Protein AF-A0A7V2Y9H9-F1 (afdb_monomer_lite)

Structure (mmCIF, N/CA/C/O backbone):
data_AF-A0A7V2Y9H9-F1
#
_entry.id   AF-A0A7V2Y9H9-F1
#
loop_
_atom_site.group_PDB
_atom_site.id
_atom_site.type_symbol
_atom_site.label_atom_id
_atom_site.label_alt_id
_atom_site.label_comp_id
_atom_site.label_asym_id
_atom_site.label_entity_id
_atom_site.label_seq_id
_atom_site.pdbx_PDB_ins_code
_atom_site.Cartn_x
_atom_site.Cartn_y
_atom_site.Cartn_z
_atom_site.occupancy
_atom_site.B_iso_or_equiv
_atom_site.auth_seq_id
_atom_site.auth_comp_id
_atom_site.auth_asym_id
_atom_site.auth_atom_id
_atom_site.pdbx_PDB_model_num
ATOM 1 N N . MET A 1 1 ? 0.801 -15.517 7.740 1.00 45.47 1 MET A N 1
ATOM 2 C CA . MET A 1 1 ? -0.288 -14.636 7.270 1.00 45.47 1 MET A CA 1
ATOM 3 C C . MET A 1 1 ? -0.051 -13.307 7.955 1.00 45.47 1 MET A C 1
ATOM 5 O O . MET A 1 1 ? 0.044 -13.314 9.170 1.00 45.47 1 MET A O 1
ATOM 9 N N . GLU A 1 2 ? 0.193 -12.224 7.220 1.00 58.91 2 GLU A N 1
ATOM 10 C CA . GLU A 1 2 ? 0.479 -10.917 7.827 1.00 58.91 2 GLU A CA 1
ATOM 11 C C . GLU A 1 2 ? -0.816 -10.353 8.422 1.00 58.91 2 GLU A C 1
ATOM 13 O O . GLU A 1 2 ? -1.654 -9.791 7.722 1.00 58.91 2 GLU A O 1
ATOM 18 N N . GLU A 1 3 ? -1.014 -10.606 9.714 1.00 68.75 3 GLU A N 1
ATOM 19 C CA . GLU A 1 3 ? -2.238 -10.327 10.465 1.00 68.75 3 GLU A CA 1
ATOM 20 C C . GLU A 1 3 ? -2.641 -8.843 10.360 1.00 68.75 3 GLU A C 1
ATOM 22 O O . GLU A 1 3 ? -2.076 -7.963 11.013 1.00 68.75 3 GLU A O 1
ATOM 27 N N . GLY A 1 4 ? -3.629 -8.569 9.501 1.00 84.38 4 GLY A N 1
ATOM 28 C CA . GLY A 1 4 ? -4.299 -7.272 9.364 1.00 84.38 4 GLY A CA 1
ATOM 29 C C . GLY A 1 4 ? -4.050 -6.513 8.058 1.00 84.38 4 GLY A C 1
ATOM 30 O O . GLY A 1 4 ? -4.764 -5.548 7.801 1.00 84.38 4 GLY A O 1
ATOM 31 N N . TRP A 1 5 ? -3.100 -6.920 7.212 1.00 91.12 5 TRP A N 1
ATOM 32 C CA . TRP A 1 5 ? -2.872 -6.238 5.931 1.00 91.12 5 TRP A CA 1
ATOM 33 C C . TRP A 1 5 ? -3.797 -6.775 4.838 1.00 91.12 5 TRP A C 1
ATOM 35 O O . TRP A 1 5 ? -3.785 -7.961 4.512 1.00 91.12 5 TRP A O 1
ATOM 45 N N . THR A 1 6 ? -4.582 -5.884 4.241 1.00 90.81 6 THR A N 1
ATOM 46 C CA . THR A 1 6 ? -5.470 -6.181 3.116 1.00 90.81 6 THR A CA 1
ATOM 47 C C . THR A 1 6 ? -4.829 -5.697 1.824 1.00 90.81 6 THR A C 1
ATOM 49 O O . THR A 1 6 ? -4.518 -4.515 1.676 1.00 90.81 6 THR A O 1
ATOM 52 N N . ARG A 1 7 ? -4.624 -6.613 0.872 1.00 91.00 7 ARG A N 1
ATOM 53 C CA . ARG A 1 7 ? -4.159 -6.272 -0.478 1.00 91.00 7 ARG A CA 1
ATOM 54 C C . ARG A 1 7 ? -5.259 -5.509 -1.214 1.00 91.00 7 ARG A C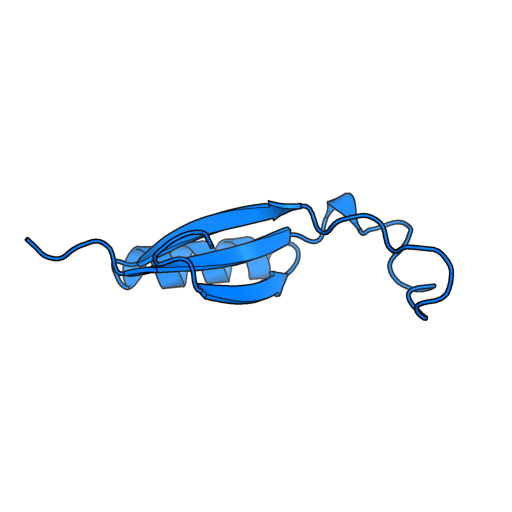 1
ATOM 56 O O . ARG A 1 7 ? -6.333 -6.062 -1.421 1.00 91.00 7 ARG A O 1
ATOM 63 N N . GLN A 1 8 ? -4.970 -4.286 -1.649 1.00 91.44 8 GLN A N 1
ATOM 64 C CA . GLN A 1 8 ? -5.912 -3.453 -2.397 1.00 91.44 8 GLN A CA 1
ATOM 65 C C . GLN A 1 8 ? -5.765 -3.659 -3.906 1.00 91.44 8 GLN A C 1
ATOM 67 O O . GLN A 1 8 ? -6.483 -4.448 -4.514 1.00 91.44 8 GLN A O 1
ATOM 72 N N . PHE A 1 9 ? -4.832 -2.952 -4.537 1.00 88.81 9 PHE A N 1
ATOM 73 C CA . PHE A 1 9 ? -4.584 -3.058 -5.970 1.00 88.81 9 PHE A CA 1
ATOM 74 C C . PHE A 1 9 ? -3.150 -2.654 -6.297 1.00 88.81 9 PHE A C 1
ATOM 76 O O . PHE A 1 9 ? -2.413 -2.141 -5.455 1.00 88.81 9 PHE A O 1
ATOM 83 N N . VAL A 1 10 ? -2.752 -2.920 -7.536 1.00 89.31 10 VAL A N 1
ATOM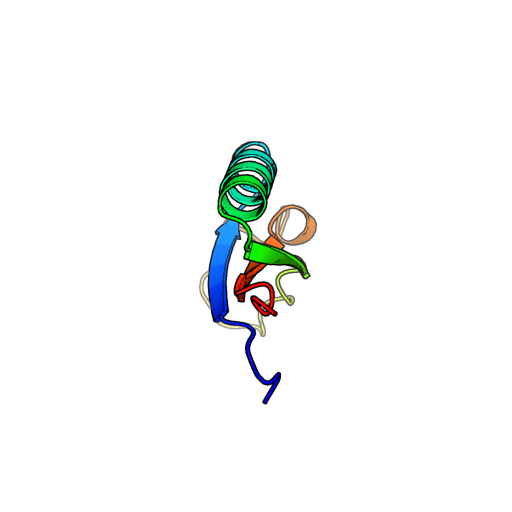 84 C CA . VAL A 1 10 ? -1.452 -2.530 -8.073 1.00 89.31 10 VAL A CA 1
ATOM 85 C C . VAL A 1 10 ? -1.593 -1.190 -8.781 1.00 89.31 10 VAL A C 1
ATOM 87 O O . VAL A 1 10 ? -2.488 -1.026 -9.610 1.00 89.31 10 VAL A O 1
ATOM 90 N N . ALA A 1 11 ? -0.718 -0.239 -8.469 1.00 88.56 11 ALA A N 1
ATOM 91 C CA . ALA A 1 11 ? -0.731 1.091 -9.065 1.00 88.56 11 ALA A CA 1
ATOM 92 C C . ALA A 1 11 ? 0.685 1.599 -9.341 1.00 88.56 11 ALA A C 1
ATOM 94 O O . ALA A 1 11 ? 1.636 1.227 -8.655 1.00 88.56 11 ALA A O 1
ATOM 95 N N . ALA A 1 12 ? 0.798 2.487 -10.323 1.00 89.38 12 ALA A N 1
ATOM 96 C CA . ALA A 1 12 ? 1.977 3.308 -10.571 1.00 89.38 12 ALA A CA 1
ATOM 97 C C . ALA A 1 12 ? 1.630 4.790 -10.346 1.00 89.38 12 ALA A C 1
ATOM 99 O O . ALA A 1 12 ? 0.460 5.152 -10.181 1.00 89.38 12 ALA A O 1
ATOM 100 N N . GLU A 1 13 ? 2.640 5.653 -10.314 1.00 87.94 13 GLU A N 1
ATOM 101 C CA . GLU A 1 13 ? 2.440 7.100 -10.189 1.00 87.94 13 GLU A CA 1
ATOM 102 C C . GLU A 1 13 ? 1.674 7.697 -11.388 1.00 87.94 13 GLU A C 1
ATOM 104 O O . GLU A 1 13 ? 1.818 7.204 -12.511 1.00 87.94 13 GLU A O 1
ATOM 109 N N . PRO A 1 14 ? 0.869 8.761 -11.176 1.00 90.69 14 PRO A N 1
ATOM 110 C CA . PRO A 1 14 ? 0.617 9.452 -9.898 1.00 90.69 14 PRO A CA 1
ATOM 111 C C . PRO A 1 14 ? -0.433 8.761 -9.012 1.00 90.69 14 PRO A C 1
ATOM 113 O O . PRO A 1 14 ? -0.485 9.007 -7.809 1.00 90.69 14 PRO A O 1
ATOM 116 N N . ARG A 1 15 ? -1.209 7.833 -9.583 1.00 90.12 15 ARG A N 1
ATOM 117 C CA . ARG A 1 15 ? -2.341 7.162 -8.925 1.00 90.12 15 ARG A CA 1
ATOM 118 C C . ARG A 1 15 ? -1.949 6.423 -7.645 1.00 90.12 15 ARG A C 1
ATOM 120 O O . ARG A 1 15 ? -2.751 6.318 -6.721 1.00 90.12 15 ARG A O 1
ATOM 127 N N . LEU A 1 16 ? -0.721 5.907 -7.595 1.00 91.44 16 LEU A N 1
ATOM 128 C CA . LEU A 1 16 ? -0.128 5.322 -6.396 1.00 91.44 16 LEU A CA 1
ATOM 129 C C . LEU A 1 16 ? -0.114 6.320 -5.229 1.00 91.44 16 LEU A C 1
ATOM 131 O O . LEU A 1 16 ? -0.599 5.997 -4.148 1.00 91.44 16 LEU A O 1
ATOM 135 N N . SER A 1 17 ? 0.417 7.520 -5.457 1.00 92.50 17 SER A N 1
ATOM 136 C CA . SER A 1 17 ? 0.531 8.569 -4.442 1.00 92.50 17 SER A CA 1
ATOM 137 C C . SER A 1 17 ? -0.847 9.079 -4.024 1.00 92.50 17 SER A C 1
ATOM 139 O O . SER A 1 17 ? -1.123 9.144 -2.830 1.00 92.50 17 SER A O 1
ATOM 141 N N . GLU A 1 18 ? -1.753 9.302 -4.981 1.00 95.38 18 GLU A N 1
ATOM 142 C CA . GLU A 1 18 ? -3.140 9.705 -4.694 1.00 95.38 18 GLU A CA 1
ATOM 143 C C . GLU A 1 18 ? -3.865 8.690 -3.792 1.00 95.38 18 GLU A C 1
ATOM 145 O O . GLU A 1 18 ? -4.523 9.061 -2.820 1.00 95.38 18 GLU A O 1
ATOM 150 N N . ALA A 1 19 ? -3.716 7.391 -4.077 1.00 93.88 19 ALA A N 1
ATOM 151 C CA . ALA A 1 19 ? -4.322 6.336 -3.270 1.00 93.88 19 ALA A CA 1
ATOM 152 C C . ALA A 1 19 ? -3.711 6.256 -1.862 1.00 93.88 19 ALA A C 1
ATOM 154 O O . ALA A 1 19 ? -4.438 6.069 -0.887 1.00 93.88 19 ALA A O 1
ATOM 155 N N . VAL A 1 20 ? -2.388 6.414 -1.739 1.00 93.88 20 VAL A N 1
ATOM 156 C CA . VAL A 1 20 ? -1.695 6.436 -0.440 1.00 93.88 20 VAL A CA 1
ATOM 157 C C . VAL A 1 20 ? -2.190 7.594 0.420 1.00 93.88 20 VAL A C 1
ATOM 159 O O . VAL A 1 20 ? -2.490 7.385 1.595 1.00 93.88 20 VAL A O 1
ATOM 162 N N . GLU A 1 21 ? -2.286 8.797 -0.146 1.00 95.06 21 GLU A N 1
ATOM 163 C CA . GLU A 1 21 ? -2.774 9.972 0.579 1.00 95.06 21 GLU A CA 1
ATOM 164 C C . GLU A 1 21 ? -4.230 9.807 1.011 1.00 95.06 21 GLU A C 1
ATOM 166 O O . GLU A 1 21 ? -4.548 10.054 2.175 1.00 95.06 21 GLU A O 1
ATOM 171 N N . LEU A 1 22 ? -5.090 9.295 0.123 1.00 94.19 22 LEU A N 1
ATOM 172 C CA . LEU A 1 22 ? -6.479 8.988 0.456 1.00 94.19 22 LEU A CA 1
ATOM 173 C C . LEU A 1 22 ? -6.569 8.016 1.639 1.00 94.19 22 LEU A C 1
ATOM 175 O O . LEU A 1 22 ? -7.250 8.306 2.619 1.00 94.19 22 LEU A O 1
ATOM 179 N N . TYR A 1 23 ? -5.875 6.876 1.582 1.00 94.00 23 TYR A N 1
ATOM 180 C CA . TYR A 1 23 ? -5.937 5.880 2.653 1.00 94.00 23 TYR A CA 1
ATOM 181 C C . TYR A 1 23 ? -5.370 6.408 3.974 1.00 94.00 23 TYR A C 1
ATOM 183 O O . TYR A 1 23 ? -5.983 6.199 5.020 1.00 94.00 23 TYR A O 1
ATOM 191 N N . ARG A 1 24 ? -4.267 7.162 3.937 1.00 91.88 24 ARG A N 1
ATOM 192 C CA . ARG A 1 24 ? -3.725 7.823 5.134 1.00 91.88 24 ARG A CA 1
ATOM 193 C C . ARG A 1 24 ? -4.711 8.830 5.728 1.00 91.88 24 ARG A C 1
ATOM 195 O O . ARG A 1 24 ? -4.874 8.862 6.943 1.00 91.88 24 ARG A O 1
ATOM 202 N N . SER A 1 25 ? -5.406 9.604 4.891 1.00 94.19 25 SER A N 1
ATOM 203 C CA . SER A 1 25 ? -6.446 10.541 5.338 1.00 94.19 25 SER A CA 1
ATOM 204 C C . SER A 1 25 ? -7.666 9.843 5.947 1.00 94.19 25 SER A C 1
ATOM 206 O O . SER A 1 25 ? -8.365 10.455 6.749 1.00 94.19 25 SER A O 1
ATOM 208 N N . LEU A 1 26 ? -7.928 8.585 5.581 1.00 91.44 26 LEU A N 1
ATOM 209 C CA . LEU A 1 26 ? -8.978 7.748 6.172 1.00 91.44 26 LEU A CA 1
ATOM 210 C C . LEU A 1 26 ? -8.543 7.095 7.497 1.00 91.44 26 LEU A C 1
ATOM 212 O O . LEU A 1 26 ? -9.306 6.317 8.062 1.00 91.44 26 LEU A O 1
ATOM 216 N N . GLY A 1 27 ? -7.328 7.375 7.984 1.00 92.38 27 GLY A N 1
ATOM 217 C CA . GLY A 1 27 ? -6.779 6.754 9.192 1.00 92.38 27 GLY A CA 1
ATOM 218 C C . GLY A 1 27 ? -6.286 5.323 8.969 1.00 92.38 27 GLY A C 1
ATOM 219 O O . GLY A 1 27 ? -6.147 4.561 9.920 1.00 92.38 27 GLY A O 1
ATOM 220 N N . LEU A 1 28 ? -6.032 4.926 7.721 1.00 92.69 28 LEU A N 1
ATOM 221 C CA . LEU A 1 28 ? -5.490 3.609 7.402 1.00 92.69 28 LEU A CA 1
ATOM 222 C C . LEU A 1 28 ? -3.964 3.672 7.321 1.00 92.69 28 LEU A C 1
ATOM 224 O O . LEU A 1 28 ? -3.376 4.598 6.753 1.00 92.69 28 LEU A O 1
ATOM 228 N N . GLU A 1 29 ? -3.313 2.631 7.825 1.00 93.12 29 GLU A N 1
ATOM 229 C CA . GLU A 1 29 ? -1.906 2.389 7.549 1.00 93.12 29 GLU A CA 1
ATOM 230 C C . GLU A 1 29 ? -1.753 1.878 6.118 1.00 93.12 29 GLU A C 1
ATOM 232 O O . GLU A 1 29 ? -2.494 0.998 5.679 1.00 93.12 29 GLU A O 1
ATOM 237 N N . VAL A 1 30 ? -0.777 2.422 5.389 1.00 93.81 30 VAL A N 1
ATOM 238 C CA . VAL A 1 30 ? -0.509 2.064 3.993 1.00 93.81 30 VAL A CA 1
ATOM 239 C C . VAL A 1 30 ? 0.903 1.524 3.862 1.00 93.81 30 VAL A C 1
ATOM 241 O O . VAL A 1 30 ? 1.867 2.207 4.217 1.00 93.81 30 VAL A O 1
ATOM 244 N N . ARG A 1 31 ? 1.023 0.330 3.286 1.00 93.31 31 ARG A N 1
ATOM 245 C CA . ARG A 1 31 ? 2.289 -0.308 2.928 1.00 93.31 31 ARG A CA 1
ATOM 246 C C . ARG A 1 31 ? 2.330 -0.531 1.426 1.00 93.31 31 ARG A C 1
ATOM 248 O O . ARG A 1 31 ? 1.369 -1.007 0.830 1.00 93.31 31 ARG A O 1
ATOM 255 N N . LEU A 1 32 ? 3.452 -0.170 0.819 1.00 92.44 32 LEU A N 1
ATOM 256 C CA . LEU A 1 32 ? 3.701 -0.363 -0.602 1.00 92.44 32 LEU A CA 1
ATOM 257 C C . LEU A 1 32 ? 4.748 -1.450 -0.769 1.00 92.44 32 LEU A C 1
ATOM 259 O O . LEU A 1 32 ? 5.831 -1.335 -0.196 1.00 92.44 32 LEU A O 1
ATOM 263 N N . GLU A 1 33 ? 4.449 -2.457 -1.577 1.00 89.81 33 GLU A N 1
ATOM 264 C CA . GLU A 1 33 ? 5.412 -3.502 -1.918 1.00 89.81 33 GLU A CA 1
ATOM 265 C C . GLU A 1 33 ? 5.664 -3.539 -3.424 1.00 89.81 33 GLU A C 1
ATOM 267 O O . GLU A 1 33 ? 4.738 -3.293 -4.202 1.00 89.81 33 GLU A O 1
ATOM 272 N N . PRO A 1 34 ? 6.900 -3.820 -3.864 1.00 85.50 34 PRO A N 1
ATOM 273 C CA . PRO A 1 34 ? 7.181 -4.008 -5.279 1.00 85.50 34 PRO A CA 1
ATOM 274 C C . PRO A 1 34 ? 6.389 -5.201 -5.814 1.00 85.50 34 PRO A C 1
ATOM 276 O O . PRO A 1 34 ? 6.212 -6.211 -5.130 1.00 85.50 34 PRO A O 1
ATOM 279 N N . LEU A 1 35 ? 5.902 -5.084 -7.047 1.00 79.06 35 LEU A N 1
ATOM 280 C CA . LEU A 1 35 ? 5.286 -6.215 -7.724 1.00 79.06 35 LEU A CA 1
ATOM 281 C C . LEU A 1 35 ? 6.382 -7.256 -8.020 1.00 79.06 35 LEU A C 1
ATOM 283 O O . LEU A 1 35 ? 7.347 -6.907 -8.703 1.00 79.06 35 LEU A O 1
ATOM 287 N N . PRO A 1 36 ? 6.280 -8.507 -7.529 1.00 70.44 36 PRO A N 1
ATOM 288 C CA . PRO A 1 36 ? 7.279 -9.517 -7.842 1.00 70.44 36 PRO A CA 1
ATOM 289 C C . PRO A 1 36 ? 7.364 -9.744 -9.360 1.00 70.44 36 PRO A C 1
ATOM 291 O O . PRO A 1 36 ? 6.341 -9.625 -10.062 1.00 70.44 36 PRO A O 1
ATOM 294 N N . PRO A 1 37 ? 8.568 -10.067 -9.873 1.00 64.44 37 PRO A N 1
ATOM 295 C CA . PRO A 1 37 ? 8.726 -10.466 -11.264 1.00 64.44 37 PRO A CA 1
ATOM 296 C C . PRO A 1 37 ? 7.789 -11.644 -11.548 1.00 64.44 37 PRO A C 1
ATOM 298 O O . PRO A 1 37 ? 7.608 -12.517 -10.701 1.00 64.44 37 PRO A O 1
ATOM 301 N N . ALA A 1 38 ? 7.121 -11.619 -12.703 1.00 59.59 38 ALA A N 1
ATOM 302 C CA . ALA A 1 38 ? 6.287 -12.741 -13.118 1.00 59.59 38 ALA A CA 1
ATOM 303 C C . ALA A 1 38 ? 7.163 -13.983 -13.292 1.00 59.59 38 ALA A C 1
ATOM 305 O O . ALA A 1 38 ? 8.241 -13.879 -13.875 1.00 59.59 38 ALA A O 1
ATOM 306 N N . GLU A 1 39 ? 6.691 -15.141 -12.841 1.00 55.00 39 GLU A N 1
ATOM 307 C CA . GLU A 1 39 ? 7.239 -16.407 -13.322 1.00 55.00 39 GLU A CA 1
ATOM 308 C C . GLU A 1 39 ? 6.827 -16.588 -14.796 1.00 55.00 39 GLU A C 1
ATOM 310 O O . GLU A 1 39 ? 5.748 -16.154 -15.216 1.00 55.00 39 GLU A O 1
ATOM 315 N N . GLU A 1 40 ? 7.722 -17.156 -15.606 1.00 47.03 40 GLU A N 1
ATOM 316 C CA . GLU A 1 40 ? 7.548 -17.301 -17.055 1.00 47.03 40 GLU A CA 1
ATOM 317 C C . GLU A 1 40 ? 6.224 -18.017 -17.392 1.00 47.03 40 GLU A C 1
ATOM 319 O O . GLU A 1 40 ? 6.029 -19.179 -17.042 1.00 47.03 40 GLU A O 1
ATOM 324 N N . GLY A 1 41 ? 5.306 -17.332 -18.088 1.00 51.94 41 GLY A N 1
ATOM 325 C CA . GLY A 1 41 ? 4.062 -17.931 -18.598 1.00 51.94 41 GLY A CA 1
ATOM 326 C C . GLY A 1 41 ? 2.787 -17.113 -18.382 1.00 51.94 41 GLY A C 1
ATOM 327 O O . GLY A 1 41 ? 1.791 -17.347 -19.068 1.00 51.94 41 GLY A O 1
ATOM 328 N N . GLU A 1 42 ? 2.793 -16.117 -17.495 1.00 53.50 42 GLU A N 1
ATOM 329 C CA . GLU A 1 42 ? 1.662 -15.193 -17.363 1.00 53.50 42 GLU A CA 1
ATOM 330 C C . GLU A 1 42 ? 1.789 -14.044 -18.370 1.00 53.50 42 GLU A C 1
ATOM 332 O O . GLU A 1 42 ? 2.793 -13.337 -18.408 1.00 53.50 42 GLU A O 1
ATOM 337 N N . CYS A 1 43 ? 0.759 -13.853 -19.200 1.00 51.81 43 CYS A N 1
ATOM 338 C CA . CYS A 1 43 ? 0.689 -12.859 -20.272 1.00 51.81 43 CYS A CA 1
ATOM 339 C C . CYS A 1 43 ? 0.809 -11.415 -19.729 1.00 51.81 43 CYS A C 1
ATOM 341 O O . CYS A 1 43 ? -0.186 -10.711 -19.555 1.00 51.81 43 CYS A O 1
ATOM 343 N N . ARG A 1 44 ? 2.041 -10.968 -19.455 1.00 54.56 44 ARG A N 1
ATOM 344 C CA . ARG A 1 44 ? 2.408 -9.613 -19.008 1.00 54.56 44 ARG A CA 1
ATOM 345 C C . ARG A 1 44 ? 3.433 -8.947 -19.933 1.00 54.56 44 ARG A C 1
ATOM 347 O O . ARG A 1 44 ? 4.140 -8.044 -19.503 1.00 54.56 44 ARG A O 1
ATOM 354 N N . SER A 1 45 ? 3.427 -9.304 -21.219 1.00 52.94 45 SER A N 1
ATOM 355 C CA . SER A 1 45 ? 4.296 -8.717 -22.256 1.00 52.94 45 SER A CA 1
ATOM 356 C C . SER A 1 45 ? 4.222 -7.174 -22.331 1.00 52.94 45 SER A C 1
ATOM 358 O O . SER A 1 45 ? 5.165 -6.533 -22.773 1.00 52.94 45 SER A O 1
ATOM 360 N N . CYS A 1 46 ? 3.152 -6.545 -21.821 1.00 55.25 46 CYS A N 1
ATOM 361 C CA . CYS A 1 46 ? 3.033 -5.081 -21.722 1.00 55.25 46 CYS A CA 1
ATOM 362 C C . CYS A 1 46 ? 3.652 -4.454 -20.452 1.00 55.25 46 CYS A C 1
ATOM 364 O O . CYS A 1 46 ? 3.671 -3.230 -20.338 1.00 55.25 46 CYS A O 1
ATOM 366 N N . PHE A 1 47 ? 4.089 -5.248 -19.470 1.00 53.91 47 PHE A N 1
ATOM 367 C CA . PHE A 1 47 ? 4.495 -4.765 -18.144 1.00 53.91 47 PHE A CA 1
ATOM 368 C C . PHE A 1 47 ? 5.972 -4.994 -17.812 1.00 53.91 47 PHE A C 1
ATOM 370 O O . PHE A 1 47 ? 6.444 -4.327 -16.897 1.00 53.91 47 PHE A O 1
ATOM 377 N N . GLU A 1 48 ? 6.696 -5.865 -18.530 1.00 56.62 48 GLU A N 1
ATOM 378 C CA . GLU A 1 48 ? 8.096 -6.241 -18.236 1.00 56.62 48 GLU A CA 1
ATOM 379 C C . GLU A 1 48 ? 9.033 -5.038 -18.041 1.00 56.62 48 GLU A C 1
ATOM 381 O O . GLU A 1 48 ? 9.752 -4.990 -17.049 1.00 56.62 48 GLU A O 1
ATOM 386 N N . GLU A 1 49 ? 8.955 -4.012 -18.892 1.00 58.34 49 GLU A N 1
ATOM 387 C CA . GLU A 1 49 ? 9.817 -2.819 -18.782 1.00 58.34 49 GLU A CA 1
ATOM 388 C C . GLU A 1 49 ? 9.396 -1.828 -17.681 1.00 58.34 49 GLU A C 1
ATOM 390 O O . GLU A 1 49 ? 10.089 -0.847 -17.425 1.00 58.34 49 GLU A O 1
ATOM 395 N N . ASN A 1 50 ? 8.240 -2.024 -17.037 1.00 63.66 50 ASN A N 1
ATOM 396 C CA . ASN A 1 50 ? 7.707 -1.072 -16.058 1.00 63.66 50 ASN A CA 1
ATOM 397 C C . ASN A 1 50 ? 7.310 -1.718 -14.724 1.00 63.66 50 ASN A C 1
ATOM 399 O O . ASN A 1 50 ? 6.765 -1.012 -13.875 1.00 63.66 50 ASN A O 1
ATOM 403 N N . LEU A 1 51 ? 7.589 -3.010 -14.496 1.00 67.00 51 LEU A N 1
ATOM 404 C CA . LEU A 1 51 ? 7.234 -3.712 -13.251 1.00 67.00 51 LEU A CA 1
ATOM 405 C C . LEU A 1 51 ? 7.741 -2.979 -12.002 1.00 67.00 51 LEU A C 1
ATOM 407 O O . LEU A 1 51 ? 7.015 -2.886 -11.019 1.00 67.00 51 LEU A O 1
ATOM 411 N N . GLU A 1 52 ? 8.929 -2.379 -12.074 1.00 70.44 52 GLU A N 1
ATOM 412 C CA . GLU A 1 52 ? 9.538 -1.601 -10.986 1.00 70.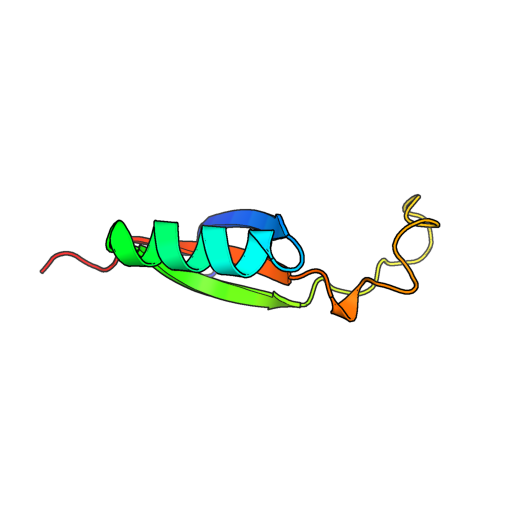44 52 GLU A CA 1
ATOM 413 C C . GLU A 1 52 ? 8.727 -0.352 -10.601 1.00 70.44 52 GLU A C 1
ATOM 415 O O . GLU A 1 52 ? 8.768 0.107 -9.456 1.00 70.44 52 GLU A O 1
ATOM 420 N N . ARG A 1 53 ? 7.957 0.203 -11.546 1.00 78.38 53 ARG A N 1
ATOM 421 C CA . ARG A 1 53 ? 7.093 1.372 -11.317 1.00 78.38 53 ARG A CA 1
ATOM 422 C C . ARG A 1 53 ? 5.763 0.989 -10.681 1.00 78.38 53 ARG A C 1
ATOM 424 O O . ARG A 1 53 ? 5.105 1.845 -10.090 1.00 78.38 53 ARG A O 1
ATOM 431 N N . PHE A 1 54 ? 5.359 -0.273 -10.807 1.00 84.19 54 PHE A N 1
ATOM 432 C CA . PHE A 1 54 ? 4.127 -0.785 -10.229 1.00 84.19 54 PHE A CA 1
ATOM 433 C C . PHE A 1 54 ? 4.374 -1.291 -8.810 1.00 84.19 54 PHE A C 1
ATOM 435 O O . PHE A 1 54 ? 5.189 -2.180 -8.566 1.00 84.19 54 PHE A O 1
ATOM 442 N N . LYS A 1 55 ? 3.613 -0.750 -7.861 1.00 88.75 55 LYS A N 1
ATOM 443 C CA . LYS A 1 55 ? 3.623 -1.204 -6.470 1.00 88.75 55 LYS A CA 1
ATOM 444 C C . LYS A 1 55 ? 2.256 -1.743 -6.091 1.00 88.75 55 LYS A C 1
ATOM 446 O O . LYS A 1 55 ? 1.222 -1.213 -6.503 1.00 88.75 55 LYS A O 1
ATOM 451 N N . VAL A 1 56 ? 2.255 -2.810 -5.307 1.00 91.25 56 VAL A N 1
ATOM 452 C CA . VAL A 1 56 ? 1.065 -3.356 -4.666 1.00 91.25 56 VAL A CA 1
ATOM 453 C C . VAL A 1 56 ? 0.787 -2.531 -3.415 1.00 91.25 56 VAL A C 1
ATOM 455 O O . VAL A 1 56 ? 1.657 -2.384 -2.556 1.00 91.25 56 VAL A O 1
ATOM 458 N N . ILE A 1 57 ? -0.420 -1.980 -3.324 1.00 93.38 57 ILE A N 1
ATOM 459 C CA . ILE A 1 57 ? -0.877 -1.239 -2.152 1.00 93.38 57 ILE A CA 1
ATOM 460 C C . ILE A 1 57 ? -1.513 -2.224 -1.174 1.00 93.38 57 ILE A C 1
ATOM 462 O O . ILE A 1 57 ? -2.436 -2.960 -1.533 1.00 93.38 57 ILE A O 1
ATOM 466 N N . TYR A 1 58 ? -1.052 -2.193 0.069 1.00 93.12 58 TYR A N 1
ATOM 467 C CA . TYR A 1 58 ? -1.660 -2.872 1.202 1.00 93.12 58 TYR A CA 1
ATOM 468 C C . TYR A 1 58 ? -2.145 -1.840 2.206 1.00 93.12 58 TYR A C 1
ATOM 470 O O . TYR A 1 58 ? -1.445 -0.866 2.492 1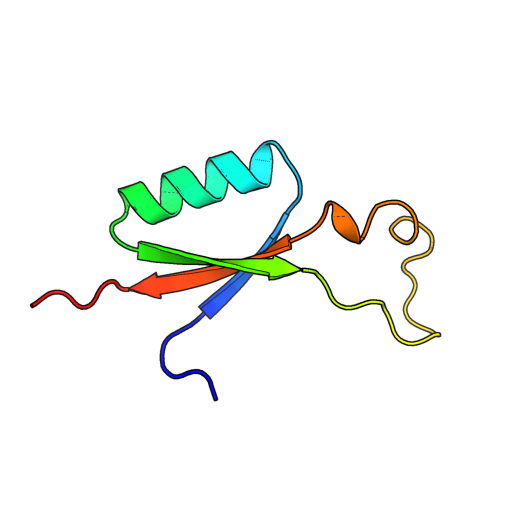.00 93.12 58 TYR A O 1
ATOM 478 N N . THR A 1 59 ? -3.331 -2.066 2.758 1.00 93.75 59 THR A N 1
ATOM 479 C CA . THR A 1 59 ? -3.902 -1.213 3.797 1.00 93.75 59 THR A CA 1
ATOM 480 C C . THR A 1 59 ? -4.231 -2.015 5.040 1.00 93.75 59 THR A C 1
ATOM 482 O O . THR A 1 59 ? -4.556 -3.201 4.969 1.00 93.75 59 THR A O 1
ATOM 485 N N . ARG A 1 60 ? -4.149 -1.369 6.196 1.00 92.44 60 ARG A N 1
ATOM 486 C CA . ARG A 1 60 ? -4.592 -1.924 7.473 1.00 92.44 60 ARG A CA 1
ATOM 487 C C . ARG A 1 60 ? -5.325 -0.830 8.251 1.00 92.44 60 ARG A C 1
ATOM 489 O O . ARG A 1 60 ? -4.883 0.317 8.195 1.00 92.44 60 ARG A O 1
ATOM 496 N N . PRO A 1 61 ? -6.419 -1.137 8.969 1.00 88.88 61 PRO A N 1
ATOM 497 C CA . PRO A 1 61 ? -6.959 -0.204 9.952 1.00 88.88 61 PRO A CA 1
ATOM 498 C C . PRO A 1 61 ? -5.871 0.163 10.960 1.00 88.88 61 PRO A C 1
ATOM 500 O O . PRO A 1 61 ? -5.298 -0.734 11.586 1.00 88.88 61 PRO A O 1
ATOM 503 N N . ALA A 1 62 ? -5.570 1.458 11.114 1.00 78.50 62 ALA A N 1
ATOM 504 C CA . ALA A 1 62 ? -4.821 1.881 12.289 1.00 78.50 62 ALA A CA 1
ATOM 505 C C . ALA A 1 62 ? -5.631 1.399 13.492 1.00 78.50 62 ALA A C 1
ATOM 507 O O . ALA A 1 62 ? -6.849 1.573 13.517 1.00 78.50 62 ALA A O 1
ATOM 508 N N . ARG A 1 63 ? -4.997 0.686 14.425 1.00 67.62 63 ARG A N 1
ATOM 509 C CA . ARG A 1 63 ? -5.702 0.251 15.631 1.00 67.62 63 ARG A CA 1
ATOM 510 C C . ARG A 1 63 ? -6.230 1.512 16.314 1.00 67.62 63 ARG A C 1
ATOM 512 O O . ARG A 1 63 ? -5.431 2.319 16.773 1.00 67.62 63 ARG A O 1
ATOM 519 N N . GLU A 1 64 ? -7.546 1.697 16.296 1.00 59.88 64 GLU A N 1
ATOM 520 C CA . GLU A 1 64 ? -8.219 2.656 17.164 1.00 59.88 6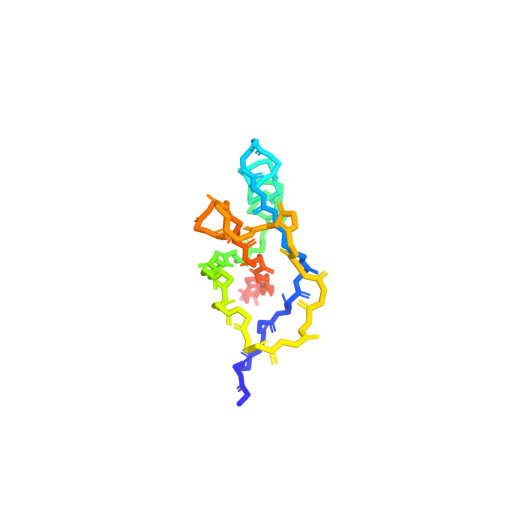4 GLU A CA 1
ATOM 521 C C . GLU A 1 64 ? -8.019 2.143 18.596 1.00 59.88 64 GLU A C 1
ATOM 523 O O . GLU A 1 64 ? -8.390 1.005 18.900 1.00 59.88 64 GLU A O 1
ATOM 528 N N . GLU A 1 65 ? -7.328 2.932 19.422 1.00 49.59 65 GLU A N 1
ATOM 529 C CA . GLU A 1 65 ? -7.195 2.708 20.869 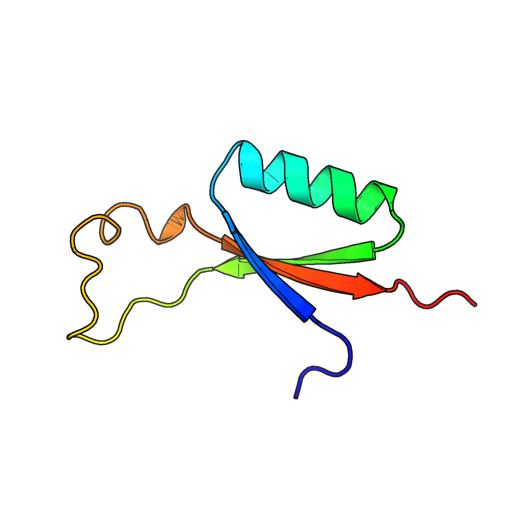1.00 49.59 65 GLU A CA 1
ATOM 530 C C . GLU A 1 65 ? -8.398 3.286 21.619 1.00 49.59 65 GLU A C 1
ATOM 532 O O . GLU A 1 65 ? -8.818 4.416 21.274 1.00 49.59 65 GLU A O 1
#

pLDDT: mean 78.97, std 16.36, range [45.47, 95.38]

Secondary structure (DSSP, 8-state):
--TTPEEEEEE-TTHHHHHHHHHHHTTEEEEEEEPPPPPTTSS-TTTGGGGGG-EEEEEEE----

Radius of gyration: 13.68 Å; chains: 1; bounding box: 19×28×43 Å

Foldseek 3Di:
DPPFKDWDAKDFPPVVVVVCVVLVVVQKDKDKAQDDDDDPDPPVPVCNVPSRRIITIIIGHDPDD

Sequence (65 aa):
MEEGWTRQFVAAEPRLSEAVELYRSLGLEVRLEPLPPAEEGECRSCFEENLERFKVIYTRPAREE